Protein AF-A0A6P6NTD4-F1 (afdb_monomer_lite)

Radius of gyration: 36.43 Å; chains: 1; bounding box: 59×66×110 Å

Structure (mmCIF, N/CA/C/O backbone):
data_AF-A0A6P6NTD4-F1
#
_entry.id   AF-A0A6P6NTD4-F1
#
loop_
_atom_site.group_PDB
_atom_site.id
_atom_site.type_symbol
_atom_site.label_atom_id
_atom_site.label_alt_id
_atom_site.label_comp_id
_atom_site.label_asym_id
_atom_site.label_entity_id
_atom_site.label_seq_id
_atom_site.pdbx_PDB_ins_code
_atom_site.Cartn_x
_atom_site.Cartn_y
_atom_site.Cartn_z
_atom_site.occupancy
_atom_site.B_iso_or_equiv
_atom_site.auth_seq_id
_atom_site.auth_comp_id
_atom_site.auth_asym_id
_atom_site.auth_atom_id
_atom_site.pdbx_PDB_model_num
ATOM 1 N N . MET A 1 1 ? -2.205 37.869 14.400 1.00 52.06 1 MET A N 1
ATOM 2 C CA . MET A 1 1 ? -1.354 36.675 14.194 1.00 52.06 1 MET A CA 1
ATOM 3 C C . MET A 1 1 ? -1.988 35.953 13.040 1.00 52.06 1 MET A C 1
ATOM 5 O O . MET A 1 1 ? -2.901 35.161 13.218 1.00 52.06 1 MET A O 1
ATOM 9 N N . ASP A 1 2 ? -1.607 36.442 11.874 1.00 49.06 2 ASP A N 1
ATOM 10 C CA . ASP A 1 2 ? -2.332 36.327 10.626 1.00 49.06 2 ASP A CA 1
ATOM 11 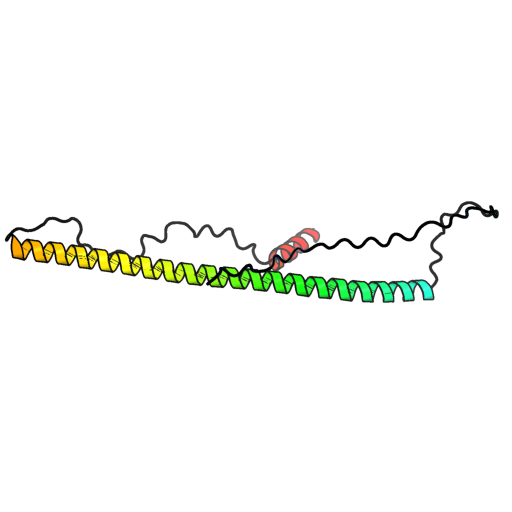C C . ASP A 1 2 ? -1.922 35.046 9.910 1.00 49.06 2 ASP A C 1
ATOM 13 O O . ASP A 1 2 ? -0.751 34.658 9.897 1.00 49.06 2 ASP A O 1
ATOM 17 N N . GLU A 1 3 ? -2.941 34.365 9.404 1.00 62.19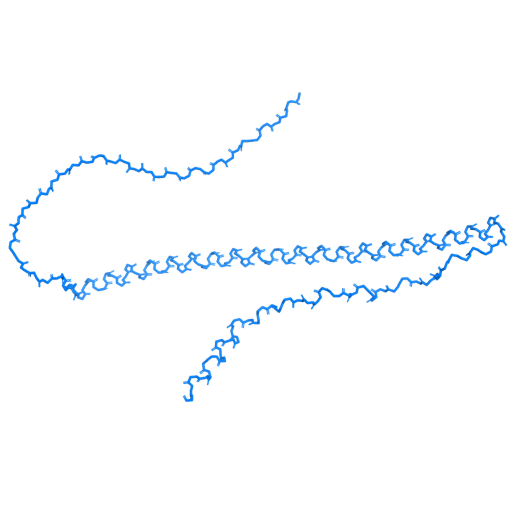 3 GLU A N 1
ATOM 18 C CA . GLU A 1 3 ? -2.877 33.032 8.836 1.00 62.19 3 GLU A CA 1
ATOM 19 C C . GLU A 1 3 ? -2.053 33.027 7.544 1.00 62.19 3 GLU A C 1
ATOM 21 O O . GLU A 1 3 ? -2.130 33.909 6.687 1.00 62.19 3 GLU A O 1
ATOM 26 N N . GLN A 1 4 ? -1.197 32.022 7.466 1.00 48.09 4 GLN A N 1
ATOM 27 C CA . GLN A 1 4 ? -0.104 31.876 6.529 1.00 48.09 4 GLN A CA 1
ATOM 28 C C . GLN A 1 4 ? -0.649 31.407 5.170 1.00 48.09 4 GLN A C 1
ATOM 30 O O . GLN A 1 4 ? -1.042 30.255 5.011 1.00 48.09 4 GLN A O 1
ATOM 35 N N . ALA A 1 5 ? -0.667 32.301 4.179 1.00 49.50 5 ALA A N 1
ATOM 36 C CA . ALA A 1 5 ? -0.943 31.956 2.788 1.00 49.50 5 ALA A CA 1
ATOM 37 C C . ALA A 1 5 ? 0.249 31.179 2.193 1.00 49.50 5 ALA A C 1
ATOM 39 O O . ALA A 1 5 ? 1.304 31.752 1.917 1.00 49.50 5 ALA A O 1
ATOM 40 N N . GLY A 1 6 ? 0.091 29.865 2.018 1.00 48.62 6 GLY A N 1
ATOM 41 C CA . GLY A 1 6 ? 1.041 29.014 1.298 1.00 48.62 6 GLY A CA 1
ATOM 42 C C . GLY A 1 6 ? 0.875 29.156 -0.226 1.00 48.62 6 GLY A C 1
ATOM 43 O O . GLY A 1 6 ? -0.258 29.124 -0.709 1.00 48.62 6 GLY A O 1
ATOM 44 N N . PRO A 1 7 ? 1.960 29.332 -1.002 1.00 51.75 7 PRO A N 1
ATOM 45 C CA . PRO A 1 7 ? 1.875 29.632 -2.428 1.00 51.75 7 PRO A CA 1
ATOM 46 C C . PRO A 1 7 ? 1.476 28.401 -3.250 1.00 51.75 7 PRO A C 1
ATOM 48 O O . PRO A 1 7 ? 2.118 27.353 -3.192 1.00 51.75 7 PRO A O 1
ATOM 51 N N . GLY A 1 8 ? 0.422 28.557 -4.054 1.00 48.50 8 GLY A N 1
ATOM 52 C CA . GLY A 1 8 ? 0.009 27.584 -5.057 1.00 48.50 8 GLY A CA 1
ATOM 53 C C . GLY A 1 8 ? 1.104 27.367 -6.102 1.00 48.50 8 GLY A C 1
ATOM 54 O O . GLY A 1 8 ? 1.513 28.294 -6.799 1.00 48.50 8 GLY A O 1
ATOM 55 N N . VAL A 1 9 ? 1.569 26.127 -6.219 1.00 54.91 9 VAL A N 1
ATOM 56 C CA . VAL A 1 9 ? 2.424 25.674 -7.319 1.00 54.91 9 VAL A CA 1
ATOM 57 C C . VAL A 1 9 ? 1.539 25.328 -8.513 1.00 54.91 9 VAL A C 1
ATOM 59 O O . VAL A 1 9 ? 0.963 24.247 -8.605 1.00 54.91 9 VAL A O 1
ATOM 62 N N . PHE A 1 10 ? 1.406 26.291 -9.422 1.00 51.16 10 PHE A N 1
ATOM 63 C CA . PHE A 1 10 ? 0.807 26.101 -10.737 1.00 51.16 10 PHE A CA 1
ATOM 64 C C . PHE A 1 10 ? 1.847 25.484 -11.680 1.00 51.16 10 PHE A C 1
ATOM 66 O O . PHE A 1 10 ? 2.864 26.107 -11.982 1.00 51.16 10 PHE A O 1
ATOM 73 N N . PHE A 1 11 ? 1.589 24.277 -12.182 1.00 48.38 11 PHE A N 1
ATOM 74 C CA . PHE A 1 11 ? 2.359 23.704 -13.285 1.00 48.38 11 PHE A CA 1
ATOM 75 C C . PHE A 1 11 ? 1.812 24.244 -14.610 1.00 48.38 11 PHE A C 1
ATOM 77 O O . PHE A 1 11 ? 0.808 23.756 -15.121 1.00 48.38 11 PHE A O 1
ATOM 84 N N . ASN A 1 12 ? 2.466 25.268 -15.163 1.00 42.06 12 ASN A N 1
ATOM 85 C CA . ASN A 1 12 ? 2.185 25.787 -16.501 1.00 42.06 12 ASN A CA 1
ATOM 86 C C . ASN A 1 12 ? 3.372 25.490 -17.424 1.00 42.06 12 ASN A C 1
ATOM 88 O O . ASN A 1 12 ? 4.334 26.253 -17.488 1.00 42.06 12 ASN A O 1
ATOM 92 N N . ASN A 1 13 ? 3.299 24.360 -18.126 1.00 46.66 13 ASN A N 1
ATOM 93 C CA . ASN A 1 13 ? 4.211 24.002 -19.205 1.00 46.66 13 ASN A CA 1
ATOM 94 C C . ASN A 1 13 ? 3.592 24.450 -20.536 1.00 46.66 13 ASN A C 1
ATOM 96 O O . ASN A 1 13 ? 2.760 23.742 -21.099 1.00 46.66 13 ASN A O 1
ATOM 100 N N . ASN A 1 14 ? 3.980 25.626 -21.031 1.00 47.00 14 ASN A N 1
ATOM 101 C CA . ASN A 1 14 ? 3.670 26.036 -22.397 1.00 47.00 14 ASN A CA 1
ATOM 102 C C . ASN A 1 14 ? 4.941 26.538 -23.082 1.00 47.00 14 ASN A C 1
ATOM 104 O O . ASN A 1 14 ? 5.331 27.699 -22.967 1.00 47.00 14 ASN A O 1
ATOM 108 N N . ASN A 1 15 ? 5.598 25.607 -23.764 1.00 51.81 15 ASN A N 1
ATOM 109 C CA . ASN A 1 15 ? 6.719 25.859 -24.645 1.00 51.81 15 ASN A CA 1
ATOM 110 C C . ASN A 1 15 ? 6.151 26.152 -26.041 1.00 51.81 15 ASN A C 1
ATOM 112 O O . ASN A 1 15 ? 5.701 25.234 -26.722 1.00 51.81 15 ASN A O 1
ATOM 116 N N . ASN A 1 16 ? 6.140 27.419 -26.462 1.00 48.50 16 ASN A N 1
ATOM 117 C CA . ASN A 1 16 ? 5.888 27.759 -27.860 1.00 48.50 16 ASN A CA 1
ATOM 118 C C . ASN A 1 16 ? 6.843 28.863 -28.322 1.00 48.50 16 ASN A C 1
ATOM 120 O O . ASN A 1 16 ? 6.620 30.056 -28.112 1.00 48.50 16 ASN A O 1
ATOM 124 N N . SER A 1 17 ? 7.931 28.432 -28.951 1.00 44.12 17 SER A N 1
ATOM 125 C CA . SER A 1 17 ? 8.848 29.250 -29.730 1.00 44.12 17 SER A CA 1
ATOM 126 C C . SER A 1 17 ? 8.192 29.634 -31.061 1.00 44.12 17 SER A C 1
ATOM 128 O O . SER A 1 17 ? 8.228 28.890 -32.037 1.00 44.12 17 SER A O 1
ATOM 130 N N . VAL A 1 18 ? 7.610 30.832 -31.123 1.00 39.53 18 VAL A N 1
ATOM 131 C CA . VAL A 1 18 ? 7.186 31.450 -32.388 1.00 39.53 18 VAL A CA 1
ATOM 132 C C . VAL A 1 18 ? 8.346 32.275 -32.951 1.00 39.53 18 VAL A C 1
ATOM 134 O O . VAL A 1 18 ? 8.616 33.387 -32.505 1.00 39.53 18 VAL A O 1
ATOM 137 N N . LEU A 1 19 ? 9.030 31.715 -33.950 1.00 38.59 19 LEU A N 1
ATOM 138 C CA . LEU A 1 19 ? 9.829 32.452 -34.935 1.00 38.59 19 LEU A CA 1
ATOM 139 C C . LEU A 1 19 ? 8.919 32.796 -36.129 1.00 38.59 19 LEU A C 1
ATOM 141 O O . LEU A 1 19 ? 8.255 31.891 -36.641 1.00 38.59 19 LEU A O 1
ATOM 145 N N . PRO A 1 20 ? 8.873 34.048 -36.622 1.00 46.62 20 PRO A N 1
ATOM 146 C CA . PRO A 1 20 ? 8.116 34.361 -37.821 1.00 46.62 20 PRO A CA 1
ATOM 147 C C . PRO A 1 20 ? 8.954 34.119 -39.085 1.00 46.62 20 PRO A C 1
ATOM 149 O O . PRO A 1 20 ? 10.024 34.689 -39.272 1.00 46.62 20 PRO A O 1
ATOM 152 N N . GLY A 1 21 ? 8.412 33.254 -39.942 1.00 35.16 21 GLY A N 1
ATOM 153 C CA . GLY A 1 21 ? 8.330 33.367 -41.402 1.00 35.16 21 GLY A CA 1
ATOM 154 C C . GLY A 1 21 ? 9.454 34.049 -42.193 1.00 35.16 21 GLY A C 1
ATOM 155 O O . GLY A 1 21 ? 9.575 35.268 -42.213 1.00 35.16 21 GLY A O 1
ATOM 156 N N . GLY A 1 22 ? 10.119 33.251 -43.032 1.00 34.56 22 GLY A N 1
ATOM 157 C CA . GLY A 1 22 ? 10.821 33.696 -44.237 1.00 34.56 22 GLY A CA 1
ATOM 158 C C . GLY A 1 22 ? 10.607 32.682 -45.358 1.00 34.56 22 GLY A C 1
ATOM 159 O O . GLY A 1 22 ? 11.362 31.725 -45.492 1.00 34.56 22 GLY A O 1
ATOM 160 N N . ALA A 1 23 ? 9.530 32.859 -46.120 1.00 41.94 23 ALA A N 1
ATOM 161 C CA . ALA A 1 23 ? 9.142 32.011 -47.238 1.00 41.94 23 ALA A CA 1
ATOM 162 C C . ALA A 1 23 ? 10.093 32.156 -48.440 1.00 41.94 23 ALA A C 1
ATOM 164 O O . ALA A 1 23 ? 10.346 33.269 -48.900 1.00 41.94 23 ALA A O 1
ATOM 165 N N . LYS A 1 24 ? 10.523 31.029 -49.021 1.00 35.59 24 LYS A N 1
ATOM 166 C CA . LYS A 1 24 ? 10.874 30.942 -50.446 1.00 35.59 24 LYS A CA 1
ATOM 167 C C . LYS A 1 24 ? 10.719 29.506 -50.954 1.00 35.59 24 LYS A C 1
ATOM 169 O O . LYS A 1 24 ? 11.435 28.608 -50.531 1.00 35.59 24 LYS A O 1
ATOM 174 N N . ALA A 1 25 ? 9.805 29.320 -51.897 1.00 40.66 25 ALA A N 1
ATOM 175 C CA . ALA A 1 25 ? 9.691 28.154 -52.773 1.00 40.66 25 ALA A CA 1
ATOM 176 C C . ALA A 1 25 ? 9.495 28.671 -54.214 1.00 40.66 25 ALA A C 1
ATOM 178 O O . ALA A 1 25 ? 9.128 29.837 -54.374 1.00 40.66 25 ALA A O 1
ATOM 179 N N . PRO A 1 26 ? 9.584 27.836 -55.261 1.00 47.53 26 PRO A N 1
ATOM 180 C CA . PRO A 1 26 ? 10.537 26.761 -55.541 1.00 47.53 26 PRO A CA 1
ATOM 181 C C . PRO A 1 26 ? 11.264 27.027 -56.884 1.00 47.53 26 PRO A C 1
ATOM 183 O O . PRO A 1 26 ? 10.886 27.918 -57.643 1.00 47.53 26 PRO A O 1
ATOM 186 N N . GLN A 1 27 ? 12.294 26.247 -57.217 1.00 37.22 27 GLN A N 1
ATOM 187 C CA . GLN A 1 27 ? 12.845 26.212 -58.578 1.00 37.22 27 GLN A CA 1
ATOM 188 C C . GLN A 1 27 ? 12.864 24.749 -59.059 1.00 37.22 27 GLN A C 1
ATOM 190 O O . GLN A 1 27 ? 13.363 23.902 -58.317 1.00 37.22 27 GLN A O 1
ATOM 195 N N . PRO A 1 28 ? 12.264 24.425 -60.224 1.00 51.53 28 PRO A N 1
ATOM 196 C CA . PRO A 1 28 ? 12.109 23.052 -60.685 1.00 51.53 28 PRO A CA 1
ATOM 197 C C . PRO A 1 28 ? 13.366 22.617 -61.446 1.00 51.53 28 PRO A C 1
ATOM 199 O O . PRO A 1 28 ? 13.751 23.236 -62.435 1.00 51.53 28 PRO A O 1
ATOM 202 N N . GLY A 1 29 ? 14.002 21.554 -60.965 1.00 39.12 29 GLY A N 1
ATOM 203 C CA . GLY A 1 29 ? 15.079 20.845 -61.645 1.00 39.12 29 GLY A CA 1
ATOM 204 C C . GLY A 1 29 ? 14.668 19.392 -61.829 1.00 39.12 29 GLY A C 1
ATOM 205 O O . GLY A 1 29 ? 14.505 18.669 -60.854 1.00 39.12 29 GLY A O 1
ATOM 206 N N . ASP A 1 30 ? 14.438 19.055 -63.089 1.00 42.56 30 ASP A N 1
ATOM 207 C CA . ASP A 1 30 ? 14.152 17.766 -63.716 1.00 42.56 30 ASP A CA 1
ATOM 208 C C . ASP A 1 30 ? 14.776 16.519 -63.046 1.00 42.56 30 ASP A C 1
ATOM 210 O O . ASP A 1 30 ? 15.953 16.514 -62.687 1.00 42.56 30 ASP A O 1
ATOM 214 N N . GLY A 1 31 ? 13.989 15.445 -62.907 1.00 37.56 31 GLY A N 1
ATOM 215 C CA . GLY A 1 31 ? 14.456 14.173 -62.341 1.00 37.56 31 GLY A CA 1
ATOM 216 C C . GLY A 1 31 ? 13.336 13.309 -61.767 1.00 37.56 31 GLY A C 1
ATOM 217 O O . GLY A 1 31 ? 13.041 13.361 -60.577 1.00 37.56 31 GLY A O 1
ATOM 218 N N . GLY A 1 32 ? 12.690 12.535 -62.635 1.00 37.91 32 GLY A N 1
ATOM 219 C CA . GLY A 1 32 ? 11.498 11.749 -62.341 1.00 37.91 32 GLY A CA 1
ATOM 220 C C . GLY A 1 32 ? 11.637 10.709 -61.224 1.00 37.91 32 GLY A C 1
ATOM 221 O O . GLY A 1 32 ? 12.614 9.979 -61.128 1.00 37.91 32 GLY A O 1
ATOM 222 N N . GLY A 1 33 ? 10.553 10.569 -60.463 1.00 45.28 33 GLY A N 1
ATOM 223 C CA . GLY A 1 33 ? 9.875 9.276 -60.397 1.00 45.28 33 GLY A CA 1
ATOM 224 C C . GLY A 1 33 ? 10.594 8.123 -59.704 1.00 45.28 33 GLY A C 1
ATOM 225 O O . GLY A 1 33 ? 10.395 6.986 -60.102 1.00 45.28 33 GLY A O 1
ATOM 226 N N . GLU A 1 34 ? 11.332 8.371 -58.631 1.00 43.94 34 GLU A N 1
ATOM 227 C CA . GLU A 1 34 ? 11.468 7.390 -57.558 1.00 43.94 34 GLU A CA 1
ATOM 228 C C . GLU A 1 34 ? 11.288 8.158 -56.251 1.00 43.94 34 GLU A C 1
A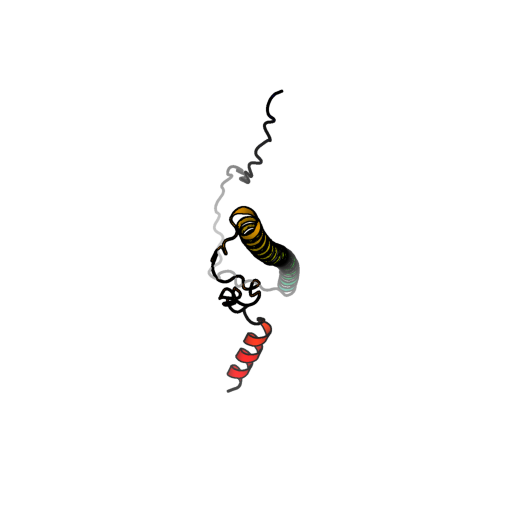TOM 230 O O . GLU A 1 34 ? 12.093 9.027 -55.924 1.00 43.94 34 GLU A O 1
ATOM 235 N N . MET A 1 35 ? 10.225 7.871 -55.485 1.00 44.78 35 MET A N 1
ATOM 236 C CA . MET A 1 35 ? 10.288 8.095 -54.038 1.00 44.78 35 MET A CA 1
ATOM 237 C C . MET A 1 35 ? 11.625 7.520 -53.609 1.00 44.78 35 MET A C 1
ATOM 239 O O . MET A 1 35 ? 11.805 6.317 -53.787 1.00 44.78 35 MET A O 1
ATOM 243 N N . ALA A 1 36 ? 12.541 8.390 -53.174 1.00 50.84 36 ALA A N 1
ATOM 244 C CA . ALA A 1 36 ? 13.906 8.070 -52.809 1.00 50.84 36 ALA A CA 1
ATOM 245 C C . ALA A 1 36 ? 13.965 6.648 -52.254 1.00 50.84 36 ALA A C 1
ATOM 247 O O . ALA A 1 36 ? 13.585 6.419 -51.104 1.00 50.84 36 ALA A O 1
ATOM 248 N N . ARG A 1 37 ? 14.370 5.676 -53.088 1.00 53.59 37 ARG A N 1
ATOM 249 C CA . ARG A 1 37 ? 14.778 4.370 -52.585 1.00 53.59 37 ARG A CA 1
ATOM 250 C C . ARG A 1 37 ? 15.852 4.736 -51.591 1.00 53.59 37 ARG A C 1
ATOM 252 O O . ARG A 1 37 ? 16.883 5.246 -52.024 1.00 53.59 37 ARG A O 1
ATOM 259 N N . ALA A 1 38 ? 15.544 4.637 -50.297 1.00 68.44 38 ALA A N 1
ATOM 260 C CA . ALA A 1 38 ? 16.446 5.074 -49.251 1.00 68.44 38 ALA A CA 1
ATOM 261 C C . ALA A 1 38 ? 17.791 4.436 -49.580 1.00 68.44 38 ALA A C 1
ATOM 263 O O . ALA A 1 38 ? 17.901 3.210 -49.635 1.00 68.44 38 ALA A O 1
ATOM 264 N N . GLN A 1 39 ? 18.756 5.261 -49.988 1.00 73.44 39 GLN A N 1
ATOM 265 C CA . GLN A 1 39 ? 20.033 4.762 -50.466 1.00 73.44 39 GLN A CA 1
ATOM 266 C C . GLN A 1 39 ? 20.769 4.292 -49.223 1.00 73.44 39 GLN A C 1
ATOM 268 O O . GLN A 1 39 ? 21.448 5.059 -48.542 1.00 73.44 39 GLN A O 1
ATOM 273 N N . TYR A 1 40 ? 20.541 3.032 -48.869 1.00 83.00 40 TYR A N 1
ATOM 274 C CA . TYR A 1 40 ? 21.145 2.406 -47.716 1.00 83.00 40 TYR A CA 1
ATOM 275 C C . T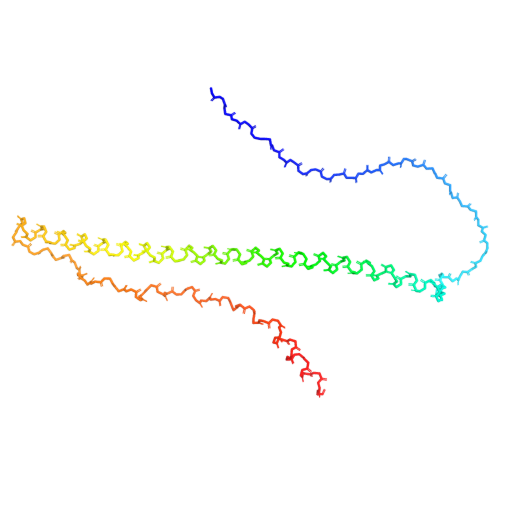YR A 1 40 ? 22.618 2.158 -48.035 1.00 83.00 40 TYR A C 1
ATOM 277 O O . TYR A 1 40 ? 22.983 1.177 -48.681 1.00 83.00 40 TYR A O 1
ATOM 285 N N . SER A 1 41 ? 23.473 3.085 -47.612 1.00 94.31 41 SER A N 1
ATOM 286 C CA . SER A 1 41 ? 24.918 2.884 -47.606 1.00 94.31 41 SER A CA 1
ATOM 287 C C . SER A 1 41 ? 25.328 2.182 -46.311 1.00 94.31 41 SER A C 1
ATOM 289 O O . SER A 1 41 ? 24.742 2.427 -45.255 1.00 94.31 41 SER A O 1
ATOM 291 N N . ILE A 1 42 ? 26.350 1.321 -46.367 1.00 90.31 42 ILE A N 1
ATOM 292 C CA . ILE A 1 42 ? 26.862 0.613 -45.179 1.00 90.31 42 ILE A CA 1
ATOM 293 C C . ILE A 1 42 ? 27.206 1.599 -44.040 1.00 90.31 42 ILE A C 1
ATOM 295 O O . ILE A 1 42 ? 26.739 1.376 -42.923 1.00 90.31 42 ILE A O 1
ATOM 299 N N . PRO A 1 43 ? 27.920 2.721 -44.280 1.00 94.12 43 PRO A N 1
ATOM 300 C CA . PRO A 1 43 ? 28.175 3.708 -43.227 1.00 94.12 43 PRO A CA 1
ATOM 301 C C . PRO A 1 43 ? 26.898 4.351 -42.663 1.00 94.12 43 PRO A C 1
ATOM 303 O O . PRO A 1 43 ? 26.806 4.570 -41.458 1.00 94.12 43 PRO A O 1
ATOM 306 N N . GLY A 1 44 ? 25.897 4.618 -43.509 1.00 93.81 44 GLY A N 1
ATOM 307 C CA . GLY A 1 44 ? 24.622 5.201 -43.085 1.00 93.81 44 GLY A CA 1
ATOM 308 C C . GLY A 1 44 ? 23.788 4.255 -42.219 1.00 93.81 44 GLY A C 1
ATOM 309 O O . GLY A 1 44 ? 23.239 4.680 -41.205 1.00 93.81 44 GLY A O 1
ATOM 310 N N . ILE A 1 45 ? 23.744 2.964 -42.568 1.00 95.44 45 ILE A N 1
ATOM 311 C CA . ILE A 1 45 ? 23.062 1.934 -41.770 1.00 95.44 45 ILE A CA 1
ATOM 312 C C . ILE A 1 45 ? 23.728 1.785 -40.396 1.00 95.44 45 ILE A C 1
ATOM 314 O O . ILE A 1 45 ? 23.034 1.693 -39.387 1.00 95.44 45 ILE A O 1
ATOM 318 N N . LEU A 1 46 ? 25.065 1.790 -40.338 1.00 95.94 46 LEU A N 1
ATOM 319 C CA . LEU A 1 46 ? 25.799 1.693 -39.072 1.00 95.94 46 LEU A CA 1
ATOM 320 C C . LEU A 1 46 ? 25.545 2.905 -38.170 1.00 95.94 46 LEU A C 1
ATOM 322 O O . LEU A 1 46 ? 25.271 2.733 -36.985 1.00 95.94 46 LEU A O 1
ATOM 326 N N . HIS A 1 47 ? 25.577 4.117 -38.732 1.00 94.50 47 HIS A N 1
ATOM 327 C CA . HIS A 1 47 ? 25.253 5.334 -37.988 1.00 94.50 47 HIS A CA 1
ATOM 328 C C . HIS A 1 47 ? 23.812 5.306 -37.458 1.00 94.50 47 HIS A C 1
ATOM 330 O O . HIS A 1 47 ? 23.567 5.645 -36.301 1.00 94.50 47 HIS A O 1
ATOM 336 N N . PHE A 1 48 ? 22.859 4.860 -38.283 1.00 95.44 48 PHE A N 1
ATOM 337 C CA . PHE A 1 48 ? 21.467 4.685 -37.873 1.00 95.44 48 PHE A CA 1
ATOM 338 C C . PHE A 1 48 ? 21.335 3.693 -36.713 1.00 95.44 48 PHE A C 1
ATOM 340 O O . PHE A 1 48 ? 20.743 4.032 -35.697 1.00 95.44 48 PHE A O 1
ATOM 347 N N . LEU A 1 49 ? 21.937 2.506 -36.818 1.00 97.00 49 LEU A N 1
ATOM 348 C CA . LEU A 1 49 ? 21.900 1.499 -35.755 1.00 97.00 49 LEU A CA 1
ATOM 349 C C . LEU A 1 49 ? 22.512 2.013 -34.449 1.00 97.00 49 LEU A C 1
ATOM 351 O O . LEU A 1 49 ? 21.970 1.750 -33.382 1.00 97.00 49 LEU A O 1
ATOM 355 N N . GLN A 1 50 ? 23.614 2.760 -34.520 1.00 95.81 50 GLN A N 1
ATOM 356 C CA . GLN A 1 50 ? 24.231 3.358 -33.339 1.00 95.81 50 GLN A CA 1
ATOM 357 C C . GLN A 1 50 ? 23.307 4.390 -32.677 1.00 95.81 50 GLN A C 1
ATOM 359 O O . GLN A 1 50 ? 23.158 4.380 -31.455 1.00 95.81 50 GLN A O 1
ATOM 364 N N . HIS A 1 51 ? 22.679 5.261 -33.474 1.00 96.81 51 HIS A N 1
ATOM 365 C CA . HIS A 1 51 ? 21.718 6.246 -32.982 1.00 96.81 51 HIS A CA 1
ATOM 366 C C . HIS A 1 51 ? 20.493 5.577 -32.349 1.00 96.81 51 HIS A C 1
ATOM 368 O O . HIS A 1 51 ? 20.133 5.898 -31.218 1.00 96.81 51 HIS A O 1
ATOM 374 N N . GLU A 1 52 ? 19.895 4.612 -33.047 1.00 97.44 52 GLU A N 1
ATOM 375 C CA . GLU A 1 52 ? 18.719 3.884 -32.569 1.00 97.44 52 GLU A CA 1
ATOM 376 C C . GLU A 1 52 ? 19.030 3.062 -31.322 1.00 97.44 52 GLU A C 1
ATOM 378 O O . GLU A 1 52 ? 18.214 3.009 -30.409 1.00 97.44 52 GLU A O 1
ATOM 383 N N . TRP A 1 53 ? 20.218 2.462 -31.233 1.00 96.62 53 TRP A N 1
ATOM 384 C CA . TRP A 1 53 ? 20.622 1.736 -30.034 1.00 96.62 53 TRP A CA 1
ATOM 385 C C . TRP A 1 53 ? 20.781 2.672 -28.835 1.00 96.62 53 TRP A C 1
ATOM 387 O O . TRP A 1 53 ? 20.265 2.375 -27.762 1.00 96.62 53 TRP A O 1
ATOM 397 N N . ALA A 1 54 ? 21.426 3.829 -29.016 1.00 97.19 54 ALA A N 1
ATOM 398 C CA . ALA A 1 54 ? 21.551 4.825 -27.953 1.00 97.19 54 ALA A CA 1
ATOM 399 C C . ALA A 1 54 ? 20.181 5.349 -27.495 1.00 97.19 54 ALA A C 1
ATOM 401 O O . ALA A 1 54 ? 19.934 5.481 -26.297 1.00 97.19 54 ALA A O 1
ATOM 402 N N . ARG A 1 55 ? 19.269 5.605 -28.438 1.00 97.44 55 ARG A N 1
ATOM 403 C CA . ARG A 1 55 ? 17.888 5.991 -28.139 1.00 97.44 55 ARG A CA 1
ATOM 404 C C . ARG A 1 55 ? 17.145 4.892 -27.373 1.00 97.44 55 ARG A C 1
ATOM 406 O O . ARG A 1 55 ? 16.527 5.179 -26.352 1.00 97.44 55 ARG A O 1
ATOM 413 N N . PHE A 1 56 ? 17.239 3.648 -27.833 1.00 97.94 56 PHE A N 1
ATOM 414 C CA . PHE A 1 56 ? 16.607 2.499 -27.188 1.00 97.94 56 PHE A CA 1
ATOM 415 C C . PHE A 1 56 ? 17.139 2.266 -25.769 1.00 97.94 56 PHE A C 1
ATOM 417 O O . PHE A 1 56 ? 16.375 1.933 -24.868 1.00 97.94 56 PHE A O 1
ATOM 424 N N . GLU A 1 57 ? 18.437 2.467 -25.548 1.00 97.50 57 GLU A N 1
ATOM 425 C CA . GLU A 1 57 ? 19.060 2.341 -24.231 1.00 97.50 57 GLU A CA 1
ATOM 426 C C . GLU A 1 57 ? 18.470 3.352 -23.232 1.00 97.50 57 GLU A C 1
ATOM 428 O O . GLU A 1 57 ? 18.159 2.992 -22.096 1.00 97.50 57 GLU A O 1
ATOM 433 N N . VAL A 1 58 ? 18.222 4.591 -23.675 1.00 97.75 58 VAL A N 1
ATOM 434 C CA . VAL A 1 58 ? 17.537 5.617 -22.871 1.00 97.75 58 VAL A CA 1
ATOM 435 C C . VAL A 1 58 ? 16.082 5.235 -22.600 1.00 97.75 58 VAL A C 1
ATOM 437 O O . VAL A 1 58 ? 15.640 5.304 -21.455 1.00 97.75 58 VAL A O 1
ATOM 440 N N . GLU A 1 59 ? 15.340 4.804 -23.620 1.00 98.00 59 GLU A N 1
ATOM 441 C CA . GLU A 1 59 ? 13.938 4.388 -23.468 1.00 98.00 59 GLU A CA 1
ATOM 442 C C . GLU A 1 59 ? 13.804 3.194 -22.506 1.00 98.00 59 GLU A C 1
ATOM 444 O O . GLU A 1 59 ? 12.908 3.168 -21.660 1.00 98.00 59 GLU A O 1
ATOM 449 N N . ARG A 1 60 ? 14.737 2.235 -22.563 1.00 98.12 60 ARG A N 1
ATOM 450 C CA . ARG A 1 60 ? 14.794 1.115 -21.618 1.00 98.12 60 ARG A CA 1
ATOM 451 C C . ARG A 1 60 ? 15.065 1.589 -20.193 1.00 98.12 60 ARG A C 1
ATOM 453 O O . ARG A 1 60 ? 14.371 1.147 -19.281 1.00 98.12 60 ARG A O 1
ATOM 460 N N . ALA A 1 61 ? 16.048 2.468 -19.994 1.00 98.19 61 ALA A N 1
ATOM 461 C CA . ALA A 1 61 ? 16.367 3.001 -18.672 1.00 98.19 61 ALA A CA 1
ATOM 462 C C . ALA A 1 61 ? 15.176 3.769 -18.075 1.00 98.19 61 ALA A C 1
ATOM 464 O O . ALA A 1 61 ? 14.829 3.561 -16.914 1.00 98.19 61 ALA A O 1
ATOM 465 N N . GLN A 1 62 ? 14.502 4.590 -18.884 1.00 98.38 62 GLN A N 1
ATOM 466 C CA . GLN A 1 62 ? 13.288 5.300 -18.479 1.00 98.38 62 GLN A CA 1
ATOM 467 C C . GLN A 1 62 ? 12.189 4.323 -18.045 1.00 98.38 62 GLN A C 1
ATOM 469 O O . GLN A 1 62 ? 11.612 4.474 -16.969 1.00 98.38 62 GLN A O 1
ATOM 474 N N . TRP A 1 63 ? 11.948 3.274 -18.835 1.00 98.44 63 TRP A N 1
ATOM 475 C CA . TRP A 1 63 ? 10.972 2.243 -18.490 1.00 98.44 63 TRP A CA 1
ATOM 476 C C . TRP A 1 63 ? 11.319 1.506 -17.187 1.00 98.44 63 TRP A C 1
ATOM 478 O O . TRP A 1 63 ? 10.433 1.192 -16.392 1.00 98.44 63 TRP A O 1
ATOM 488 N N . GLU A 1 64 ? 12.599 1.228 -16.937 1.00 98.19 64 GLU A N 1
ATOM 489 C CA . GLU A 1 64 ? 13.041 0.594 -15.692 1.00 98.19 64 GLU A CA 1
ATOM 490 C C . GLU A 1 64 ? 12.811 1.485 -14.470 1.00 98.19 64 GLU A C 1
ATOM 492 O O . GLU A 1 64 ? 12.376 0.977 -13.433 1.00 98.19 64 GLU A O 1
ATOM 497 N N . VAL A 1 65 ? 13.044 2.794 -14.601 1.00 98.38 65 VAL A N 1
ATOM 498 C CA . VAL A 1 65 ? 12.770 3.779 -13.546 1.00 98.38 65 VAL A CA 1
ATOM 499 C C . VAL A 1 65 ? 11.276 3.839 -13.242 1.00 98.38 65 VAL A C 1
ATOM 501 O O . VAL A 1 65 ? 10.889 3.647 -12.091 1.00 98.38 65 VAL A O 1
ATOM 504 N N . GLU A 1 66 ? 10.433 4.016 -14.259 1.00 98.50 66 GLU A N 1
ATOM 505 C CA . GLU A 1 66 ? 8.975 4.079 -14.088 1.00 98.50 66 GLU A CA 1
ATOM 506 C C . GLU A 1 66 ? 8.424 2.791 -13.471 1.00 98.50 66 GLU A C 1
ATOM 508 O O . GLU A 1 66 ? 7.606 2.815 -12.549 1.00 98.50 66 GLU A O 1
ATOM 513 N N . ARG A 1 67 ? 8.911 1.633 -13.931 1.00 98.44 67 ARG A N 1
ATOM 514 C CA . ARG A 1 67 ? 8.524 0.340 -13.363 1.00 98.44 67 ARG A CA 1
ATOM 515 C C . ARG A 1 67 ? 8.926 0.235 -11.894 1.00 98.44 67 ARG A C 1
ATOM 517 O O . ARG A 1 67 ? 8.133 -0.253 -11.090 1.00 98.44 67 ARG A O 1
ATOM 524 N N . ALA A 1 68 ? 10.143 0.652 -11.544 1.00 98.44 68 ALA A N 1
ATOM 525 C CA . ALA A 1 68 ? 10.628 0.615 -10.169 1.00 98.44 68 ALA A CA 1
ATOM 526 C C . ALA A 1 68 ? 9.830 1.560 -9.258 1.00 98.44 68 ALA A C 1
ATOM 528 O O . ALA A 1 68 ? 9.492 1.178 -8.139 1.00 98.44 68 ALA A O 1
ATOM 529 N N . GLU A 1 69 ? 9.478 2.749 -9.744 1.00 98.44 69 GLU A N 1
ATOM 530 C CA . GLU A 1 69 ? 8.651 3.715 -9.022 1.00 98.44 69 GLU A CA 1
ATOM 531 C C . GLU A 1 69 ? 7.252 3.157 -8.736 1.00 98.44 69 GLU A C 1
ATOM 533 O O . GLU A 1 69 ? 6.823 3.115 -7.580 1.00 98.44 69 GLU A O 1
ATOM 538 N N . LEU A 1 70 ? 6.575 2.627 -9.759 1.00 98.69 70 LEU A N 1
ATOM 539 C CA . LEU A 1 70 ? 5.260 2.003 -9.594 1.00 98.69 70 LEU A CA 1
ATOM 540 C C . LEU A 1 70 ? 5.320 0.803 -8.643 1.00 98.69 70 LEU A C 1
ATOM 542 O O . LEU A 1 70 ? 4.447 0.630 -7.792 1.00 98.69 70 LEU A O 1
ATOM 546 N N . GLN A 1 71 ? 6.366 -0.018 -8.743 1.00 98.56 71 GLN A N 1
ATOM 547 C CA . GLN A 1 71 ? 6.550 -1.161 -7.854 1.00 98.56 71 GLN A CA 1
ATOM 548 C C . GLN A 1 71 ? 6.789 -0.725 -6.400 1.00 98.56 71 GLN A C 1
ATOM 550 O O . GLN A 1 71 ? 6.237 -1.338 -5.483 1.00 98.56 71 GLN A O 1
ATOM 555 N N . ALA A 1 72 ? 7.559 0.343 -6.178 1.00 98.25 72 ALA A N 1
ATOM 556 C CA . ALA A 1 72 ? 7.760 0.921 -4.853 1.00 98.25 72 ALA A CA 1
ATOM 557 C C . ALA A 1 72 ? 6.448 1.477 -4.277 1.00 98.25 72 ALA A C 1
ATOM 559 O O . ALA A 1 72 ? 6.142 1.231 -3.109 1.00 98.25 72 ALA A O 1
ATOM 560 N N . GLN A 1 73 ? 5.638 2.154 -5.096 1.00 98.62 73 GLN A N 1
ATOM 561 C CA . GLN A 1 73 ? 4.338 2.683 -4.682 1.00 98.62 73 GLN A CA 1
ATOM 562 C C . GLN A 1 73 ? 3.357 1.566 -4.303 1.00 98.62 73 GLN A C 1
ATOM 564 O O . GLN A 1 73 ? 2.698 1.650 -3.266 1.00 98.62 73 GLN A O 1
ATOM 569 N N . ILE A 1 74 ? 3.300 0.486 -5.090 1.00 98.25 74 ILE A N 1
ATOM 570 C CA . ILE A 1 74 ? 2.483 -0.694 -4.773 1.00 98.25 74 ILE A CA 1
ATOM 571 C C . ILE A 1 74 ? 2.930 -1.312 -3.445 1.00 98.25 74 ILE A C 1
ATOM 573 O O . ILE A 1 74 ? 2.095 -1.553 -2.573 1.00 98.25 74 ILE A O 1
ATOM 577 N N . ALA A 1 75 ? 4.233 -1.536 -3.260 1.00 98.00 75 ALA A N 1
ATOM 578 C CA . ALA A 1 75 ? 4.761 -2.127 -2.033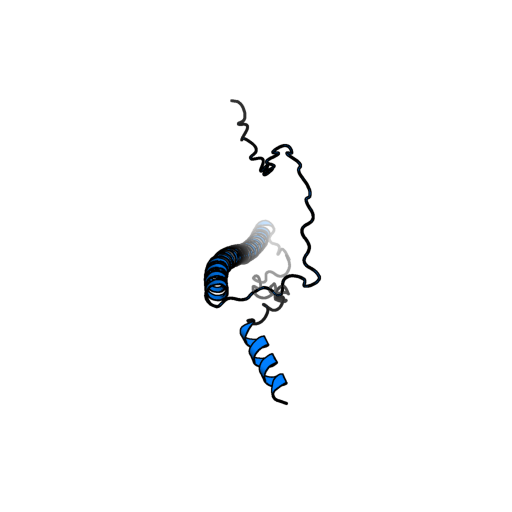 1.00 98.00 75 ALA A CA 1
ATOM 579 C C . ALA A 1 75 ? 4.476 -1.254 -0.799 1.00 98.00 75 ALA A C 1
ATOM 581 O O . ALA A 1 75 ? 4.100 -1.776 0.252 1.00 98.00 75 ALA A O 1
ATOM 582 N N . PHE A 1 76 ? 4.602 0.070 -0.933 1.00 98.19 76 PHE A N 1
ATOM 583 C CA . PHE A 1 76 ? 4.264 1.022 0.123 1.00 98.19 76 PHE A CA 1
ATOM 584 C C . PHE A 1 76 ? 2.785 0.920 0.519 1.00 98.19 76 PHE A C 1
ATOM 586 O O . PHE A 1 76 ? 2.483 0.689 1.690 1.00 98.19 76 PHE A O 1
ATOM 593 N N . LEU A 1 77 ? 1.870 1.004 -0.453 1.00 98.50 77 LEU A N 1
ATOM 594 C CA . LEU A 1 77 ? 0.425 0.937 -0.209 1.00 98.50 77 LEU A CA 1
ATOM 595 C C . LEU A 1 77 ? -0.005 -0.415 0.376 1.00 98.50 77 LEU A C 1
ATOM 597 O O . LEU A 1 77 ? -0.851 -0.475 1.268 1.00 98.50 77 LEU A O 1
ATOM 601 N N . GLN A 1 78 ? 0.592 -1.517 -0.082 1.00 98.19 78 GLN A N 1
ATOM 602 C CA . GLN A 1 78 ? 0.345 -2.845 0.484 1.00 98.19 78 GLN A CA 1
ATOM 603 C C . GLN A 1 78 ? 0.839 -2.949 1.933 1.00 98.19 78 GLN A C 1
ATOM 605 O O . GLN A 1 78 ? 0.143 -3.512 2.785 1.00 98.19 78 GLN A O 1
ATOM 610 N N . GLY A 1 79 ? 2.019 -2.395 2.225 1.00 97.50 79 GLY A N 1
ATOM 611 C CA . GLY A 1 79 ? 2.568 -2.324 3.577 1.00 97.50 79 GLY A CA 1
ATOM 612 C C . GLY A 1 79 ? 1.684 -1.504 4.517 1.00 97.50 79 GLY A C 1
ATOM 613 O O . GLY A 1 79 ? 1.356 -1.967 5.611 1.00 97.50 79 GLY A O 1
ATOM 614 N N . GLU A 1 80 ? 1.235 -0.332 4.066 1.00 97.75 80 GLU A N 1
ATOM 615 C CA . GLU A 1 80 ? 0.314 0.533 4.804 1.00 97.75 80 GLU A CA 1
ATOM 616 C C . GLU A 1 80 ? -1.028 -0.163 5.067 1.00 97.75 80 GLU A C 1
ATOM 618 O O . GLU A 1 80 ? -1.451 -0.254 6.223 1.00 97.75 80 GLU A O 1
ATOM 623 N N . ARG A 1 81 ? -1.658 -0.749 4.036 1.00 98.00 81 ARG A N 1
ATOM 624 C CA . ARG A 1 81 ? -2.910 -1.517 4.176 1.00 98.00 81 ARG A CA 1
ATOM 625 C C . ARG A 1 81 ? -2.771 -2.626 5.216 1.00 98.00 81 ARG A C 1
ATOM 627 O O . ARG A 1 81 ? -3.643 -2.789 6.066 1.00 98.00 81 ARG A O 1
ATOM 634 N N . LYS A 1 82 ? -1.674 -3.387 5.177 1.00 97.94 82 LYS A N 1
ATOM 635 C CA . LYS A 1 82 ? -1.417 -4.469 6.138 1.00 97.94 82 LYS A CA 1
ATOM 636 C C . LYS A 1 82 ? -1.251 -3.942 7.566 1.00 97.94 82 LYS A C 1
ATOM 638 O O . LYS A 1 82 ? -1.748 -4.561 8.505 1.00 97.94 82 LYS A O 1
ATOM 643 N N . GLY A 1 83 ? -0.572 -2.807 7.737 1.00 96.38 83 GLY A N 1
ATOM 644 C CA . GLY A 1 83 ? -0.448 -2.131 9.030 1.00 96.38 83 GLY A CA 1
ATOM 645 C C . GLY A 1 83 ? -1.806 -1.708 9.594 1.00 96.38 83 GLY A C 1
ATOM 646 O O . GLY A 1 83 ? -2.101 -1.992 10.756 1.00 96.38 83 GLY A O 1
ATOM 647 N N . GLN A 1 84 ? -2.655 -1.110 8.753 1.00 98.12 84 GLN A N 1
ATOM 648 C CA . GLN A 1 84 ? -4.022 -0.726 9.117 1.00 98.12 84 GLN A CA 1
ATOM 649 C C . GLN A 1 84 ? -4.879 -1.936 9.500 1.00 98.12 84 GLN A C 1
ATOM 651 O O . GLN A 1 84 ? -5.568 -1.902 10.517 1.00 98.12 84 GLN A O 1
ATOM 656 N N . GLU A 1 85 ? -4.795 -3.034 8.748 1.00 96.69 85 GLU A N 1
ATOM 657 C CA . GLU A 1 85 ? -5.551 -4.253 9.050 1.00 96.69 85 GLU A CA 1
ATOM 658 C C . GLU A 1 85 ? -5.123 -4.874 10.389 1.00 96.69 85 GLU A C 1
ATOM 660 O O . GLU A 1 85 ? -5.963 -5.275 11.194 1.00 96.69 85 GLU A O 1
ATOM 665 N N . ASN A 1 86 ? -3.823 -4.884 10.693 1.00 95.94 86 ASN A N 1
ATOM 666 C CA . ASN A 1 86 ? -3.337 -5.344 11.995 1.00 95.94 86 ASN A CA 1
ATOM 667 C C . ASN A 1 86 ? -3.881 -4.482 13.144 1.00 95.94 86 ASN A C 1
ATOM 669 O O . ASN A 1 86 ? -4.293 -5.018 14.174 1.00 95.94 86 ASN A O 1
ATOM 673 N N . LEU A 1 87 ? -3.918 -3.158 12.961 1.00 97.62 87 LEU A N 1
ATOM 674 C CA . LEU A 1 87 ? -4.476 -2.241 13.951 1.00 97.62 87 LEU A CA 1
ATOM 675 C C . LEU A 1 87 ? -5.988 -2.444 14.117 1.00 97.62 87 LEU A C 1
ATOM 677 O O . LEU A 1 87 ? -6.469 -2.514 15.246 1.00 97.62 87 LEU A O 1
ATOM 681 N N . LYS A 1 88 ? -6.733 -2.611 13.016 1.00 97.31 88 LYS A N 1
ATOM 682 C CA . LYS A 1 88 ? -8.163 -2.956 13.028 1.00 97.31 88 LYS A CA 1
ATOM 683 C C . LYS A 1 88 ? -8.405 -4.221 13.854 1.00 97.31 88 LYS A C 1
ATOM 685 O O . LYS A 1 88 ? -9.221 -4.196 14.776 1.00 97.31 88 LYS A O 1
ATOM 690 N N . LYS A 1 89 ? -7.663 -5.301 13.584 1.00 96.06 89 LYS A N 1
ATOM 691 C CA . LYS A 1 89 ? -7.784 -6.579 14.309 1.00 96.06 89 LYS A CA 1
ATOM 692 C C . LYS A 1 89 ? -7.501 -6.439 15.808 1.00 96.06 89 LYS A C 1
ATOM 694 O O . LYS A 1 89 ? -8.210 -7.046 16.619 1.00 96.06 89 LYS A O 1
ATOM 699 N N . ASP A 1 90 ? -6.503 -5.641 16.194 1.00 96.75 90 ASP A N 1
ATOM 700 C CA . ASP A 1 90 ? -6.194 -5.383 17.607 1.00 96.75 90 ASP A CA 1
ATOM 701 C C . ASP A 1 90 ? -7.283 -4.549 18.298 1.00 96.75 90 ASP A C 1
ATOM 703 O O . ASP A 1 90 ? -7.790 -4.932 19.355 1.00 96.75 90 ASP A O 1
ATOM 707 N N . LEU A 1 91 ? -7.717 -3.453 17.673 1.00 97.75 91 LEU A N 1
ATOM 708 C CA . LEU A 1 91 ? -8.759 -2.588 18.225 1.00 97.75 91 LEU A CA 1
ATOM 709 C C . LEU A 1 91 ? -10.080 -3.338 18.400 1.00 97.75 91 LEU A C 1
ATOM 711 O O . LEU A 1 91 ? -10.695 -3.242 19.462 1.00 97.75 91 LEU A O 1
ATOM 715 N N . VAL A 1 92 ? -10.485 -4.148 17.419 1.00 96.75 92 VAL A N 1
ATOM 716 C CA . VAL A 1 92 ? -11.686 -4.992 17.520 1.00 96.75 92 VAL A CA 1
ATOM 717 C C . VAL A 1 92 ? -11.563 -5.983 18.681 1.00 96.75 92 VAL A C 1
ATOM 719 O O . VAL A 1 92 ? -12.500 -6.120 19.473 1.00 96.75 92 VAL A O 1
ATOM 722 N N . ARG A 1 93 ? -10.403 -6.638 18.850 1.00 95.56 93 ARG A N 1
ATOM 723 C CA . ARG A 1 93 ? -10.141 -7.515 20.007 1.00 95.56 93 ARG A CA 1
ATOM 724 C C . ARG A 1 93 ? -10.309 -6.756 21.321 1.00 95.56 93 ARG A C 1
ATOM 726 O O . ARG A 1 93 ? -10.964 -7.243 22.244 1.00 95.56 93 ARG A O 1
ATOM 733 N N . ARG A 1 94 ? -9.704 -5.571 21.411 1.00 96.75 94 ARG A N 1
ATOM 734 C CA . ARG A 1 94 ? -9.697 -4.744 22.617 1.00 96.75 94 ARG A CA 1
ATOM 735 C C . ARG A 1 94 ? -11.098 -4.262 22.976 1.00 96.75 94 ARG A C 1
ATOM 737 O O . ARG A 1 94 ? -11.463 -4.333 24.146 1.00 96.75 94 ARG A O 1
ATOM 744 N N . ILE A 1 95 ? -11.892 -3.843 21.993 1.00 96.19 95 ILE A N 1
ATOM 745 C CA . ILE A 1 95 ? -13.298 -3.471 22.191 1.00 96.19 95 ILE A CA 1
ATOM 746 C C . ILE A 1 95 ? -14.076 -4.665 22.748 1.00 96.19 95 ILE A C 1
ATOM 748 O O . ILE A 1 95 ? -14.662 -4.545 23.820 1.00 96.19 95 ILE A O 1
ATOM 752 N N . LYS A 1 96 ? -13.992 -5.842 22.113 1.00 94.69 96 LYS A N 1
ATOM 753 C CA . LYS A 1 96 ? -14.684 -7.060 22.579 1.00 94.69 96 LYS A CA 1
ATOM 754 C C . LYS A 1 96 ? -14.307 -7.438 24.022 1.00 94.69 96 LYS A C 1
ATOM 756 O O . LYS A 1 96 ? -15.171 -7.800 24.819 1.00 94.69 96 LYS A O 1
ATOM 761 N N . MET A 1 97 ? -13.027 -7.325 24.381 1.00 95.31 97 MET A N 1
ATOM 762 C CA . MET A 1 97 ? -12.539 -7.555 25.750 1.00 95.31 97 MET A CA 1
ATOM 763 C C . MET A 1 97 ? -13.122 -6.553 26.754 1.00 95.31 97 MET A C 1
ATOM 765 O O . MET A 1 97 ? -13.556 -6.941 27.839 1.00 95.31 97 MET A O 1
ATOM 769 N N . LEU A 1 98 ? -13.146 -5.268 26.396 1.00 96.81 98 LEU A N 1
ATOM 770 C CA . LEU A 1 98 ? -13.687 -4.211 27.249 1.00 96.81 98 LEU A CA 1
ATOM 771 C C . LEU A 1 98 ? -15.204 -4.330 27.409 1.00 96.81 98 LEU A C 1
ATOM 773 O O . LEU A 1 98 ? -15.715 -4.162 28.513 1.00 96.81 98 LEU A O 1
ATOM 777 N N . GLU A 1 99 ? -15.923 -4.676 26.345 1.00 94.50 99 GLU A N 1
ATOM 778 C CA . GLU A 1 99 ? -17.359 -4.947 26.394 1.00 94.50 99 GLU A CA 1
ATOM 779 C C . GLU A 1 99 ? -17.678 -6.121 27.319 1.00 94.50 99 GLU A C 1
ATOM 781 O O . GLU A 1 99 ? -18.606 -6.033 28.126 1.00 94.50 99 GLU A O 1
ATOM 786 N N . TYR A 1 100 ? -16.898 -7.203 27.241 1.00 93.75 100 TYR A N 1
ATOM 787 C CA . TYR A 1 100 ? -17.046 -8.353 28.129 1.00 93.75 100 TYR A CA 1
ATOM 788 C C . TYR A 1 100 ? -16.774 -7.981 29.593 1.00 93.75 100 TYR A C 1
ATOM 790 O O . TYR A 1 100 ? -17.607 -8.253 30.459 1.00 93.75 100 TYR A O 1
ATOM 798 N N . ALA A 1 101 ? -15.657 -7.300 29.872 1.00 94.62 101 ALA A N 1
ATOM 799 C CA . ALA A 1 101 ? -15.319 -6.847 31.221 1.00 94.62 101 ALA A CA 1
ATOM 800 C C . ALA A 1 101 ? -16.395 -5.908 31.793 1.00 94.62 101 ALA A C 1
ATOM 802 O O . ALA A 1 101 ? -16.796 -6.041 32.948 1.00 94.62 101 ALA A O 1
ATOM 803 N N . LEU A 1 102 ? -16.928 -5.000 30.971 1.00 94.75 102 LEU A N 1
ATOM 804 C CA . LEU A 1 102 ? -17.987 -4.081 31.375 1.00 94.75 102 LEU A CA 1
ATOM 805 C C . LEU A 1 102 ? -19.309 -4.807 31.665 1.00 94.75 102 LEU A C 1
ATOM 807 O O . LEU A 1 102 ? -19.976 -4.484 32.649 1.00 94.75 102 LEU A O 1
ATOM 811 N N . LYS A 1 103 ? -19.697 -5.787 30.836 1.00 91.62 103 LYS A N 1
ATOM 812 C CA . LYS A 1 103 ? -20.871 -6.644 31.091 1.00 91.62 103 LYS A CA 1
ATOM 813 C C . LYS A 1 103 ? -20.711 -7.406 32.406 1.00 91.62 103 LYS A C 1
ATOM 815 O O . LYS A 1 103 ? -21.624 -7.397 33.232 1.00 91.62 103 LYS A O 1
ATOM 820 N N . GLN A 1 104 ? -19.538 -7.997 32.633 1.00 91.44 104 GLN A N 1
ATOM 821 C CA . GLN A 1 104 ? -19.228 -8.708 33.870 1.00 91.44 104 GLN A CA 1
ATOM 822 C C . GLN A 1 104 ? -19.331 -7.787 35.096 1.00 91.44 104 GLN A C 1
ATOM 824 O O . GLN A 1 104 ? -19.982 -8.149 36.078 1.00 91.44 104 GLN A O 1
ATOM 829 N N . GLU A 1 105 ? -18.751 -6.585 35.034 1.00 92.50 105 GLU A N 1
ATOM 830 C CA . GLU A 1 105 ? -18.787 -5.624 36.141 1.00 92.50 105 GLU A CA 1
ATOM 831 C C . GLU A 1 105 ? -20.218 -5.146 36.435 1.00 92.50 105 GLU A C 1
ATOM 833 O O . GLU A 1 105 ? -20.625 -5.089 37.595 1.00 92.50 105 GLU A O 1
ATOM 838 N N . ARG A 1 106 ? -21.037 -4.891 35.403 1.00 91.50 106 ARG A N 1
ATOM 839 C CA . ARG A 1 106 ? -22.460 -4.534 35.570 1.00 91.50 106 ARG A CA 1
ATOM 840 C C . ARG A 1 106 ? -23.258 -5.647 36.246 1.00 91.50 106 ARG A C 1
ATOM 842 O O . ARG A 1 106 ? -24.019 -5.365 37.174 1.00 91.50 106 ARG A O 1
ATOM 849 N N . ALA A 1 107 ? -23.067 -6.897 35.826 1.00 88.62 107 ALA A N 1
ATOM 850 C CA . ALA A 1 107 ? -23.729 -8.045 36.442 1.00 88.62 107 ALA A CA 1
ATOM 851 C C . ALA A 1 107 ? -23.300 -8.228 37.906 1.00 88.62 107 ALA A C 1
ATOM 853 O O . ALA A 1 107 ? -24.145 -8.423 38.781 1.00 88.62 107 ALA A O 1
ATOM 854 N N . LYS A 1 108 ? -21.999 -8.101 38.193 1.00 89.50 108 LYS A N 1
ATOM 855 C CA . LYS A 1 108 ? -21.447 -8.169 39.552 1.00 89.50 108 LYS A CA 1
ATOM 856 C C . LYS A 1 108 ? -21.995 -7.054 40.446 1.00 89.50 108 LYS A C 1
ATOM 858 O O . LYS A 1 108 ? -22.469 -7.332 41.546 1.00 89.50 108 LYS A O 1
ATOM 863 N N . HIS A 1 109 ? -21.980 -5.810 39.969 1.00 91.50 109 HIS A N 1
ATOM 864 C CA . HIS A 1 109 ? -22.492 -4.658 40.707 1.00 91.50 109 HIS A CA 1
ATOM 865 C C . HIS A 1 109 ? -23.994 -4.785 40.990 1.00 91.50 109 HIS A C 1
ATOM 867 O O . HIS A 1 109 ? -24.429 -4.507 42.103 1.00 91.50 109 HIS A O 1
ATOM 873 N N . HIS A 1 110 ? -24.793 -5.256 40.028 1.00 91.50 110 HIS A N 1
ATOM 874 C CA . HIS A 1 110 ? -26.229 -5.451 40.235 1.00 91.50 110 HIS A CA 1
ATOM 875 C C . HIS A 1 110 ? -26.536 -6.535 41.267 1.00 91.50 110 HIS A C 1
ATOM 877 O O . HIS A 1 110 ? -27.340 -6.299 42.168 1.00 91.50 110 HIS A O 1
ATOM 883 N N . LYS A 1 111 ? -25.859 -7.689 41.178 1.00 86.75 111 LYS A N 1
ATOM 884 C CA . LYS A 1 111 ? -25.972 -8.759 42.179 1.00 86.75 111 LYS A CA 1
ATOM 885 C C . LYS A 1 111 ? -25.683 -8.231 43.584 1.00 86.75 111 LYS A C 1
ATOM 887 O O . LYS A 1 111 ? -26.426 -8.527 44.512 1.00 86.75 111 LYS A O 1
ATOM 892 N N . LEU A 1 112 ? -24.643 -7.405 43.724 1.00 86.81 112 LEU A N 1
ATOM 893 C CA . LEU A 1 112 ? -24.253 -6.830 45.010 1.00 86.81 112 LEU A CA 1
ATOM 894 C C . LEU A 1 112 ? -25.226 -5.747 45.510 1.00 86.81 112 LEU A C 1
ATOM 896 O O . LEU A 1 112 ? -25.461 -5.650 46.709 1.00 86.81 112 LEU A O 1
ATOM 900 N N . LYS A 1 113 ? -25.782 -4.920 44.613 1.00 90.19 113 LYS A N 1
ATOM 901 C CA . LYS A 1 113 ? -26.659 -3.792 44.976 1.00 90.19 113 LYS A CA 1
ATOM 902 C C . LYS A 1 113 ? -28.106 -4.184 45.249 1.00 90.19 113 LYS A C 1
ATOM 904 O O . LYS A 1 113 ? -28.705 -3.623 46.157 1.00 90.19 113 LYS A O 1
ATOM 909 N N . TYR A 1 114 ? -28.669 -5.091 44.456 1.00 86.31 114 TYR A N 1
ATOM 910 C CA . TYR A 1 114 ? -30.102 -5.406 44.486 1.00 86.31 114 TYR A CA 1
ATOM 911 C C . TYR A 1 114 ? -30.396 -6.830 44.966 1.00 86.31 114 TYR A C 1
ATOM 913 O O . TYR A 1 114 ? -31.557 -7.230 44.993 1.00 86.31 114 TYR A O 1
ATOM 921 N N . GLY A 1 115 ? -29.365 -7.619 45.299 1.00 80.69 115 GLY A N 1
ATOM 922 C CA . GLY A 1 115 ? -29.515 -9.003 45.765 1.00 80.69 115 GLY A CA 1
ATOM 923 C C . GLY A 1 115 ? -30.156 -9.949 44.742 1.00 80.69 115 GLY A C 1
ATOM 924 O O . GLY A 1 115 ? -30.524 -11.067 45.087 1.00 80.69 115 GLY A O 1
ATOM 925 N N . THR A 1 116 ? -30.311 -9.504 43.493 1.00 76.62 116 THR A N 1
ATOM 926 C CA . THR A 1 116 ? -31.001 -10.212 42.411 1.00 76.62 116 THR A CA 1
ATOM 927 C C . THR A 1 116 ? -30.077 -10.378 41.209 1.00 76.62 116 THR A C 1
ATOM 929 O O . THR A 1 116 ? -29.232 -9.527 40.903 1.00 76.62 116 THR A O 1
ATOM 932 N N . GLU A 1 117 ? -30.216 -11.510 40.525 1.00 73.81 117 GLU A N 1
ATOM 933 C CA . GLU A 1 117 ? -29.386 -11.867 39.382 1.00 73.81 117 GLU A CA 1
ATOM 934 C C . GLU A 1 117 ? -29.879 -11.161 38.112 1.00 73.81 117 GLU A C 1
ATOM 936 O O . GLU A 1 117 ? -30.981 -11.408 37.620 1.00 73.81 117 GLU A O 1
ATOM 941 N N . LEU A 1 118 ? -29.055 -10.247 37.588 1.00 70.50 118 LEU A N 1
ATOM 942 C CA . LEU A 1 118 ? -29.326 -9.573 36.321 1.00 70.50 118 LEU A CA 1
ATOM 943 C C . LEU A 1 118 ? -29.035 -10.558 35.178 1.00 70.50 118 LEU A C 1
ATOM 945 O O . LEU A 1 118 ? -27.875 -10.877 34.915 1.00 70.50 118 LEU A O 1
ATOM 949 N N . HIS A 1 119 ? -30.078 -11.026 34.492 1.00 63.47 119 HIS A N 1
ATOM 950 C CA . HIS A 1 119 ? -29.973 -11.876 33.300 1.00 63.47 119 HIS A CA 1
ATOM 951 C C . HIS A 1 119 ? -29.596 -11.032 32.074 1.00 63.47 119 HIS A C 1
ATOM 953 O O . HIS A 1 119 ? -30.378 -10.848 31.144 1.00 63.47 119 HIS A O 1
ATOM 959 N N . GLN A 1 120 ? -28.396 -10.457 32.085 1.00 60.31 120 GLN A N 1
ATOM 960 C CA . GLN A 1 120 ? -27.822 -9.848 30.892 1.00 60.31 120 GLN A CA 1
ATOM 961 C C . GLN A 1 120 ? -27.235 -10.999 30.062 1.00 60.31 120 GLN A C 1
ATOM 963 O O . GLN A 1 120 ? -26.276 -11.619 30.512 1.00 60.31 120 GLN A O 1
ATOM 968 N N . GLY A 1 121 ? -27.893 -11.339 28.943 1.00 61.19 121 GLY A N 1
ATOM 969 C CA . GLY A 1 121 ? -27.673 -12.557 28.142 1.00 61.19 121 GLY A CA 1
ATOM 970 C C . GLY A 1 121 ? -26.215 -12.913 27.815 1.00 61.19 121 GLY A C 1
ATOM 971 O O . GLY A 1 121 ? -25.321 -12.091 27.978 1.00 61.19 121 GLY A O 1
ATOM 972 N N . ASP A 1 122 ? -26.006 -14.158 27.368 1.00 59.62 122 ASP A N 1
ATOM 973 C CA . ASP A 1 122 ? -24.728 -14.843 27.095 1.00 59.62 122 ASP A CA 1
ATOM 974 C C . ASP A 1 122 ? -23.454 -14.095 27.527 1.00 59.62 122 ASP A C 1
ATOM 976 O O . ASP A 1 122 ? -22.791 -13.402 26.753 1.00 59.62 122 ASP A O 1
ATOM 980 N N . MET A 1 123 ? -23.055 -14.328 28.781 1.00 68.56 123 MET A N 1
ATOM 981 C CA . MET A 1 123 ? -21.752 -13.967 29.361 1.00 68.56 123 MET A CA 1
ATOM 982 C C . MET A 1 123 ? -20.619 -14.851 28.811 1.00 68.56 123 MET A C 1
ATOM 984 O O . MET A 1 123 ? -19.708 -15.247 29.539 1.00 68.56 123 MET A O 1
ATOM 988 N N . LYS A 1 124 ? -20.683 -15.227 27.532 1.00 73.06 124 LYS A N 1
ATOM 989 C CA . LYS A 1 124 ? -19.653 -16.052 26.908 1.00 73.06 124 LYS A CA 1
ATOM 990 C C . LYS A 1 124 ? -18.448 -15.166 26.570 1.00 73.06 124 LYS A C 1
ATOM 992 O O . LYS A 1 124 ? -18.644 -14.063 26.051 1.00 73.06 124 LYS A O 1
ATOM 997 N N . PRO A 1 125 ? -17.209 -15.613 26.850 1.00 74.62 125 PRO A N 1
ATOM 998 C CA . PRO A 1 125 ? -16.024 -14.890 26.414 1.00 74.62 125 PRO A CA 1
ATOM 999 C C . PRO A 1 125 ? -16.050 -14.693 24.886 1.00 74.62 125 PRO A C 1
ATOM 1001 O O . PRO A 1 125 ? -16.554 -15.570 24.173 1.00 74.62 125 PRO A O 1
ATOM 1004 N N . PRO A 1 126 ? -15.529 -13.563 24.371 1.00 75.81 126 PRO A N 1
ATOM 1005 C CA . PRO A 1 126 ? -15.562 -13.269 22.943 1.00 75.81 126 PRO A CA 1
ATOM 1006 C C . PRO A 1 126 ? -14.910 -14.380 22.106 1.00 75.81 126 PRO A C 1
ATOM 1008 O O . PRO A 1 126 ? -13.753 -14.730 22.334 1.00 75.81 126 PRO A O 1
ATOM 1011 N N . SER A 1 127 ? -15.639 -14.910 21.118 1.00 73.69 127 SER A N 1
ATOM 1012 C CA . SER A 1 127 ? -15.068 -15.787 20.083 1.00 73.69 127 SER A CA 1
ATOM 1013 C C . SER A 1 127 ? -14.217 -14.953 19.123 1.00 73.69 127 SER A C 1
ATOM 1015 O O . SER A 1 127 ? -14.686 -13.932 18.609 1.00 73.69 127 SER A O 1
ATOM 1017 N N . TYR A 1 128 ? -12.966 -15.366 18.910 1.00 63.97 128 TYR A N 1
ATOM 1018 C CA . TYR A 1 128 ? -11.987 -14.605 18.130 1.00 63.97 128 TYR A CA 1
ATOM 1019 C C . TYR A 1 128 ? -12.009 -14.939 16.628 1.00 63.97 128 TYR A C 1
ATOM 1021 O O . TYR A 1 128 ? -11.668 -14.080 15.824 1.00 63.97 128 TYR A O 1
ATOM 1029 N N . ASP A 1 129 ? -12.489 -16.129 16.253 1.00 61.66 129 ASP A N 1
ATOM 1030 C CA . ASP A 1 129 ? -12.418 -16.646 14.874 1.00 61.66 129 ASP A CA 1
ATOM 1031 C C . ASP A 1 129 ? -13.623 -16.296 13.985 1.00 61.66 129 ASP A C 1
ATOM 1033 O O . ASP A 1 129 ? -13.600 -16.527 12.781 1.00 61.66 129 ASP A O 1
ATOM 1037 N N . SER A 1 130 ? -14.710 -15.758 14.542 1.00 58.75 130 SER A N 1
ATOM 1038 C CA . SER A 1 130 ? -15.990 -15.687 13.813 1.00 58.75 130 SER A CA 1
ATOM 1039 C C . SER A 1 130 ? -16.185 -14.444 12.934 1.00 58.75 130 SER A C 1
ATOM 1041 O O . SER A 1 130 ? -17.256 -14.301 12.357 1.00 58.75 130 SER A O 1
ATOM 1043 N N . ASP A 1 131 ? -15.190 -13.560 12.830 1.00 52.72 131 ASP A N 1
ATOM 1044 C CA . ASP A 1 131 ? -15.261 -12.333 12.010 1.00 52.72 131 ASP A CA 1
ATOM 1045 C C . ASP A 1 131 ? -14.320 -12.375 10.790 1.00 52.72 131 ASP A C 1
ATOM 1047 O O . ASP A 1 131 ? -14.153 -11.392 10.079 1.00 52.72 131 ASP A O 1
ATOM 1051 N N . GLU A 1 132 ? -13.725 -13.537 10.501 1.00 52.34 132 GLU A N 1
ATOM 1052 C CA . GLU A 1 132 ? -12.989 -13.807 9.254 1.00 52.34 132 GLU A CA 1
ATOM 1053 C C . GLU A 1 132 ? -13.979 -14.126 8.106 1.00 52.34 132 GLU A C 1
ATOM 1055 O O . GLU A 1 132 ? -13.828 -15.077 7.340 1.00 52.34 132 GLU A O 1
ATOM 1060 N N . GLY A 1 133 ? -15.058 -13.345 8.018 1.00 48.09 133 GLY A N 1
ATOM 1061 C CA . GLY A 1 133 ? -16.093 -13.449 7.000 1.00 48.09 133 GLY A CA 1
ATOM 1062 C C . GLY A 1 133 ? -15.822 -12.520 5.821 1.00 48.09 133 GLY A C 1
ATOM 1063 O O . GLY A 1 133 ? -16.367 -11.425 5.764 1.00 48.09 133 GLY A O 1
ATOM 1064 N N . ASN A 1 134 ? -15.076 -13.028 4.837 1.00 48.44 134 ASN A N 1
ATOM 1065 C CA . ASN A 1 134 ? -15.242 -12.674 3.421 1.00 48.44 134 ASN A CA 1
ATOM 1066 C C . ASN A 1 134 ? -14.657 -11.343 2.888 1.00 48.44 134 ASN A C 1
ATOM 1068 O O . ASN A 1 134 ? -15.322 -10.629 2.144 1.00 48.44 134 ASN A O 1
ATOM 1072 N N . GLU A 1 135 ? -13.373 -11.064 3.129 1.00 48.12 135 GLU A N 1
ATOM 1073 C CA . GLU A 1 135 ? -12.572 -10.257 2.176 1.00 48.12 135 GLU A CA 1
ATOM 1074 C C . GLU A 1 135 ? -11.385 -11.033 1.570 1.00 48.12 135 GLU A C 1
ATOM 1076 O O . GLU A 1 135 ? -10.545 -10.476 0.869 1.00 48.12 135 GLU A O 1
ATOM 1081 N N . ASN A 1 136 ? -11.368 -12.357 1.776 1.00 42.62 136 ASN A N 1
ATOM 1082 C CA . ASN A 1 136 ? -10.494 -13.298 1.070 1.00 42.62 136 ASN A CA 1
ATOM 1083 C C . ASN A 1 136 ? -11.020 -13.709 -0.322 1.00 42.62 136 ASN A C 1
ATOM 1085 O O . ASN A 1 136 ? -10.418 -14.585 -0.939 1.00 42.62 136 ASN A O 1
ATOM 1089 N N . GLU A 1 137 ? -12.022 -13.029 -0.901 1.00 42.72 137 GLU A N 1
ATOM 1090 C CA . GLU A 1 137 ? -11.957 -12.792 -2.354 1.00 42.72 137 GLU A CA 1
ATOM 1091 C C . GLU A 1 137 ? -10.870 -11.745 -2.605 1.00 42.72 137 GLU A C 1
ATOM 1093 O O . GLU A 1 137 ? -11.087 -10.597 -2.992 1.00 42.72 137 GLU A O 1
ATOM 1098 N N . ALA A 1 138 ? -9.640 -12.195 -2.368 1.00 44.91 138 ALA A N 1
ATOM 1099 C CA . ALA A 1 138 ? -8.537 -11.793 -3.186 1.00 44.91 138 ALA A CA 1
ATOM 1100 C C . ALA A 1 138 ? -9.015 -11.966 -4.631 1.00 44.91 138 ALA A C 1
ATOM 1102 O O . ALA A 1 138 ? -9.137 -13.087 -5.128 1.00 44.91 138 ALA A O 1
ATOM 1103 N N . LEU A 1 139 ? -9.275 -10.841 -5.306 1.00 43.53 139 LEU A N 1
ATOM 1104 C CA . LEU A 1 139 ? -8.926 -10.733 -6.716 1.00 43.53 139 LEU A CA 1
AT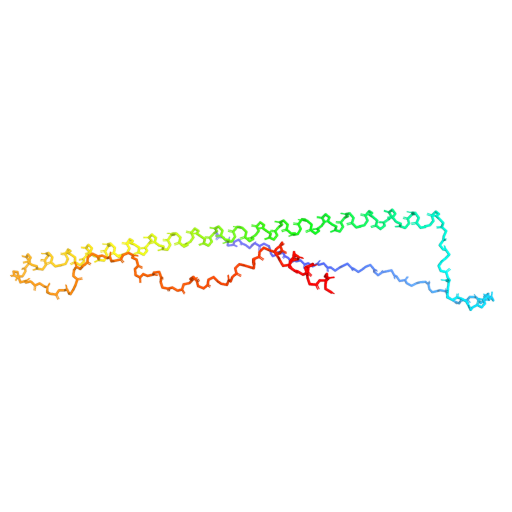OM 1105 C C . LEU A 1 139 ? -7.631 -11.527 -6.871 1.00 43.53 139 LEU A C 1
ATOM 1107 O O . LEU A 1 139 ? -6.683 -11.218 -6.137 1.00 43.53 139 LEU A O 1
ATOM 1111 N N . PRO A 1 140 ? -7.613 -12.586 -7.697 1.00 45.91 140 PRO A N 1
ATOM 1112 C CA . PRO A 1 140 ? -6.429 -13.405 -7.813 1.00 45.91 140 PRO A CA 1
ATOM 1113 C C . PRO A 1 140 ? -5.313 -12.430 -8.152 1.00 45.91 140 PRO A C 1
ATOM 1115 O O . PRO A 1 140 ? -5.404 -11.732 -9.167 1.00 45.91 140 PRO A O 1
ATOM 1118 N N . GLU A 1 141 ? -4.308 -12.314 -7.274 1.00 49.81 141 GLU A N 1
ATOM 1119 C CA . GLU A 1 141 ? -3.038 -11.726 -7.680 1.00 49.81 141 GLU A CA 1
ATOM 1120 C C . GLU A 1 141 ? -2.751 -12.358 -9.038 1.00 49.81 141 GLU A C 1
ATOM 1122 O O . GLU A 1 141 ? -2.779 -13.595 -9.114 1.00 49.81 141 GLU A O 1
ATOM 1127 N N . PRO A 1 142 ? -2.613 -11.574 -10.127 1.00 48.75 142 PRO A N 1
ATOM 1128 C CA . PRO A 1 142 ? -2.408 -12.170 -11.429 1.00 48.75 142 PRO A CA 1
ATOM 1129 C C . PRO A 1 142 ? -1.199 -13.083 -11.260 1.00 48.75 142 PRO A C 1
ATOM 1131 O O . PRO A 1 142 ? -0.137 -12.588 -10.861 1.00 48.75 142 PRO A O 1
ATOM 1134 N N . PRO A 1 143 ? -1.360 -14.409 -11.443 1.00 45.16 143 PRO A N 1
ATOM 1135 C CA . PRO A 1 143 ? -0.293 -15.334 -11.164 1.00 45.16 143 PRO A CA 1
ATOM 1136 C C . PRO A 1 143 ? 0.794 -14.952 -12.141 1.00 45.16 143 PRO A C 1
ATOM 1138 O O . PRO A 1 143 ? 0.620 -15.098 -13.349 1.00 45.16 143 PRO A O 1
ATOM 1141 N N . ASN A 1 144 ? 1.849 -14.362 -11.584 1.00 51.22 144 ASN A N 1
ATOM 1142 C CA . ASN A 1 144 ? 3.193 -14.299 -12.106 1.00 51.22 144 ASN A CA 1
ATOM 1143 C C . ASN A 1 144 ? 3.228 -14.491 -13.629 1.00 51.22 144 ASN A C 1
ATOM 1145 O O . ASN A 1 144 ? 3.196 -15.626 -14.112 1.00 51.22 144 ASN A O 1
ATOM 1149 N N . SER A 1 145 ? 3.302 -13.390 -14.380 1.00 54.62 145 SER A N 1
ATOM 1150 C CA . SER A 1 145 ? 3.382 -13.352 -15.851 1.00 54.62 145 SER A CA 1
ATOM 1151 C C . SER A 1 145 ? 4.425 -14.306 -16.462 1.00 54.62 145 SER A C 1
ATOM 1153 O O . SER A 1 145 ? 4.380 -14.594 -17.656 1.00 54.62 145 SER A O 1
ATOM 1155 N N . GLN A 1 146 ? 5.323 -14.877 -15.655 1.00 53.06 146 GLN A N 1
ATOM 1156 C CA . GLN A 1 146 ? 6.213 -15.967 -16.045 1.00 53.06 146 GLN A CA 1
ATOM 1157 C C . GLN A 1 146 ? 5.524 -17.315 -16.329 1.00 53.06 146 GLN A C 1
ATOM 1159 O O . GLN A 1 146 ? 6.094 -18.133 -17.056 1.00 53.06 146 GLN A O 1
ATOM 1164 N N . LEU A 1 147 ? 4.340 -17.587 -15.773 1.00 54.25 147 LEU A N 1
ATOM 1165 C CA . LEU A 1 147 ? 3.615 -18.845 -15.996 1.00 54.25 147 LEU A CA 1
ATOM 1166 C C . LEU A 1 147 ? 2.846 -18.833 -17.329 1.00 54.25 147 LEU A C 1
ATOM 1168 O O . LEU A 1 147 ? 2.847 -19.844 -18.034 1.00 54.25 147 LEU A O 1
ATOM 1172 N N . SER A 1 148 ? 2.279 -17.691 -17.740 1.00 54.72 148 SER A N 1
ATOM 1173 C CA . SER A 1 148 ? 1.454 -17.617 -18.959 1.00 54.72 148 SER A CA 1
ATOM 1174 C C . SER A 1 148 ? 2.272 -17.733 -20.253 1.00 54.72 148 SER A C 1
ATOM 1176 O O . SER A 1 148 ? 1.852 -18.402 -21.199 1.00 54.72 148 SER A O 1
ATOM 1178 N N . TRP A 1 149 ? 3.488 -17.175 -20.298 1.00 55.47 149 TRP A N 1
ATOM 1179 C CA . TRP A 1 149 ? 4.347 -17.260 -21.489 1.00 55.47 149 TRP A CA 1
ATOM 1180 C C . TRP A 1 149 ? 4.936 -18.659 -21.707 1.00 55.47 149 TRP A C 1
ATOM 1182 O O . TRP A 1 149 ? 5.164 -19.071 -22.848 1.00 55.47 149 TRP A O 1
ATOM 1192 N N . LYS A 1 150 ? 5.152 -19.422 -20.625 1.00 58.97 150 LYS A N 1
ATOM 1193 C CA . LYS A 1 150 ? 5.596 -20.823 -20.709 1.00 58.97 150 LYS A CA 1
ATOM 1194 C C . LYS A 1 150 ? 4.501 -21.726 -21.282 1.00 58.97 150 LYS A C 1
ATOM 1196 O O . LYS A 1 150 ? 4.810 -22.574 -22.113 1.00 58.97 150 LYS A O 1
ATOM 1201 N N . GLN A 1 151 ? 3.239 -21.491 -20.917 1.00 61.97 151 GLN A N 1
ATOM 1202 C CA . GLN A 1 151 ? 2.085 -22.217 -21.463 1.00 61.97 151 GLN A CA 1
ATOM 1203 C C . GLN A 1 151 ? 1.806 -21.869 -22.933 1.00 61.97 151 GLN A C 1
ATOM 1205 O O . GLN A 1 151 ? 1.588 -22.770 -23.742 1.00 61.97 151 GLN A O 1
ATOM 1210 N N . GLY A 1 152 ? 1.908 -20.591 -23.320 1.00 68.94 152 GLY A N 1
ATOM 1211 C CA . GLY A 1 152 ? 1.722 -20.167 -24.716 1.00 68.94 152 GLY A CA 1
ATOM 1212 C C . GLY A 1 152 ? 2.725 -20.795 -25.695 1.00 68.94 152 GLY A C 1
ATOM 1213 O O . GLY A 1 152 ? 2.363 -21.176 -26.805 1.00 68.94 152 GLY A O 1
ATOM 1214 N N . ARG A 1 153 ? 3.979 -21.003 -25.268 1.00 67.19 153 ARG A N 1
ATOM 1215 C CA . ARG A 1 153 ? 5.010 -21.687 -26.075 1.00 67.19 153 ARG A CA 1
ATOM 1216 C C . ARG A 1 153 ? 4.709 -23.160 -26.351 1.00 67.19 153 ARG A C 1
ATOM 1218 O O . ARG A 1 153 ? 5.203 -23.702 -27.336 1.00 67.19 153 ARG A O 1
ATOM 1225 N N . GLN A 1 154 ? 3.933 -23.811 -25.490 1.00 67.06 154 GLN A N 1
ATOM 1226 C CA . GLN A 1 154 ? 3.641 -25.238 -25.599 1.00 67.06 154 GLN A CA 1
ATOM 1227 C C . GLN A 1 154 ? 2.560 -25.530 -26.652 1.00 67.06 154 GLN A C 1
ATOM 1229 O O . GLN A 1 154 ? 2.547 -26.613 -27.229 1.00 67.06 154 GLN A O 1
ATOM 1234 N N . LEU A 1 155 ? 1.721 -24.538 -26.969 1.00 66.62 155 LEU A N 1
ATOM 1235 C CA . LEU A 1 155 ? 0.675 -24.625 -27.994 1.00 66.62 155 LEU A CA 1
ATOM 1236 C C . LEU A 1 155 ? 1.201 -24.473 -29.431 1.00 66.62 155 LEU A C 1
ATOM 1238 O O . LEU A 1 155 ? 0.542 -24.915 -30.361 1.00 66.62 155 LEU A O 1
ATOM 1242 N N . LEU A 1 156 ? 2.396 -23.906 -29.621 1.00 65.38 156 LEU A N 1
ATOM 1243 C CA . LEU A 1 156 ? 3.001 -23.660 -30.943 1.00 65.38 156 LEU A CA 1
ATOM 1244 C C . LEU A 1 156 ? 3.820 -24.847 -31.488 1.00 65.38 156 LEU A C 1
ATOM 1246 O O . LEU A 1 156 ? 4.484 -24.721 -32.513 1.00 65.38 156 LEU A O 1
ATOM 1250 N N . ARG A 1 157 ? 3.835 -25.979 -30.773 1.00 71.50 157 ARG A N 1
ATOM 1251 C CA . ARG A 1 157 ? 4.583 -27.197 -31.135 1.00 71.50 157 ARG A CA 1
ATOM 1252 C C . ARG A 1 157 ? 3.716 -28.310 -31.739 1.00 71.50 157 ARG A C 1
ATOM 1254 O O . ARG A 1 157 ? 4.243 -29.402 -31.937 1.00 71.50 157 ARG A O 1
ATOM 1261 N N . GLN A 1 158 ? 2.434 -28.048 -31.988 1.00 52.00 158 GLN A N 1
ATOM 1262 C CA . GLN A 1 158 ? 1.519 -28.982 -32.652 1.00 52.00 158 GLN A CA 1
ATOM 1263 C C . GLN A 1 158 ? 1.340 -28.629 -34.123 1.00 52.00 158 GLN A C 1
ATOM 1265 O O . GLN A 1 158 ? 1.313 -27.415 -34.426 1.00 52.00 158 GLN A O 1
#

Sequence (158 aa):
MDEQAGPGVFFNNNNNSVLPGGAKAPQPGDGGGEMARAQYSIPGILHFLQHEWARFEVERAQWEVERAELQAQIAFLQGERKGQENLKKDLVRRIKMLEYALKQERAKHHKLKYGTELHQGDMKPPSYDSDEGNENEALPEPPNSQLSWKQGRQLLRQ

Organism: Carassius auratus (NCBI:txid7957)

pLDDT: mean 73.48, std 22.67, range [34.56, 98.69]

InterPro domains:
  IPR013258 Striatin, N-terminal [PF08232] (42-142)
  IPR051488 WD repeat-containing striatin [PTHR15653] (17-158)

Secondary structure (DSSP, 8-state):
-----PPP---------------------------------HHHHHHHHHHHHHHHHHHHHHHHHHHHHHHHHHHHHHHHHHHHHHHHHHHHHHHHHHHHHHHHHHHHHHHHHHSS----S--PPPPSSTT--S----------HHHHHHHHHHHTT-

Foldseek 3Di:
DDDDDDDDDDDDDDDDDDDDDDDDDDDDDDDDDDPPPPPDDPVNVVVVVVVVVVVVVVVVVVVVVVVVVVVVVVVVVVVVVVVVVVVVLVVVLVVLVVVLVVVVVVQVVCCVPVVDGDCPDDSDRDDSPPPPPDPVPPPPPPPDPVVVVVVVVVVVPD